Protein AF-A0A839EUK2-F1 (afdb_monomer)

Organism: NCBI:txid28101

Mean predicted aligned error: 18.8 Å

Solvent-accessible surface area (backbone atoms only — not comparable to full-atom values): 7174 Å² total; per-residue (Å²): 134,75,37,23,25,35,36,36,46,43,81,39,80,46,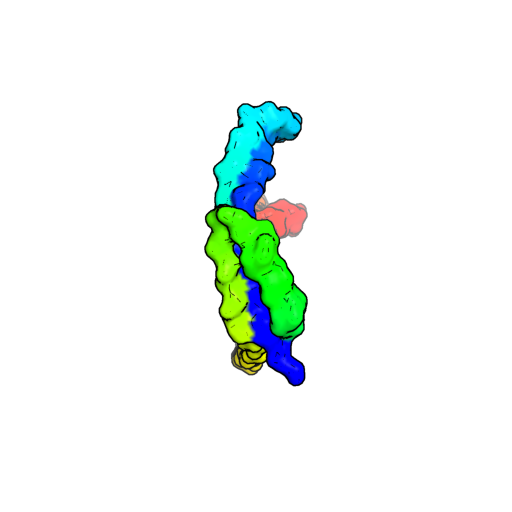72,41,63,45,100,84,72,46,78,76,49,76,44,82,40,80,41,80,46,76,48,70,72,30,49,60,75,65,51,54,55,56,58,77,72,43,94,84,34,73,58,44,80,44,78,46,77,81,81,73,76,76,78,78,76,75,72,71,80,81,80,78,76,83,74,83,76,78,87,84,86,88,82,88,73,83,73,62,59,45,61,57,22,61,77,69,70,40,62,74,67,48,70,74,113

pLDDT: mean 72.75, std 17.02, range [33.88, 93.5]

Sequence (109 aa):
MELYTVIIQEARIVSSFDARGKKVGEETKMVEVTINALPYSTAQMYKSTDPHGTCKIIPYVRETSRSSRDKAPLKLTFGTSKTKGFGSTSKSKVVTAAERGDLAAAISS

Foldseek 3Di:
DWFKKKKKWDFDWDFDADPVRHTPDIDTDTDIDIDTGHDPVVLVVVVVVDPPIDIDIGTHDPPPPPPPPPVPPPPPDPDPDDDDDDDDDPPPQLVVCVVVVVVVSNVPD

Nearest PDB structures (foldseek):
  7odt-assembly1_a  TM=2.046E-01  e=5.618E+00  Homo sapiens
  8i0z-assembly1_B  TM=2.223E-01  e=6.328E+00  Bos taurus

Radius of gyration: 28.79 Å; Cα contacts (8 Å, |Δi|>4): 118; chains: 1; bounding box: 36×78×44 Å

Secondary structure (DSSP, 8-state):
--EEEEEEEEEEEEEEE-TTS-EEEEEEEEEEEEEEEEEHHHHHHTTSS-SSS--EEEE------------------------------TTHHHHHHHHTT-HHHHH--

Structure (mmCIF, N/CA/C/O backbone):
data_AF-A0A839EUK2-F1
#
_entry.id   AF-A0A839EUK2-F1
#
loop_
_atom_site.group_PDB
_atom_site.id
_atom_site.type_symbol
_atom_site.label_atom_id
_atom_site.label_alt_id
_atom_site.label_comp_id
_atom_site.label_asym_id
_atom_site.label_entity_id
_atom_site.label_seq_id
_atom_site.pdbx_PDB_ins_code
_atom_site.Cartn_x
_atom_site.Cartn_y
_atom_site.Cartn_z
_atom_site.occupancy
_atom_site.B_iso_or_equiv
_atom_site.auth_seq_id
_atom_site.auth_comp_id
_atom_site.auth_asym_id
_atom_site.auth_atom_id
_atom_site.pdbx_PDB_model_num
ATOM 1 N N . MET A 1 1 ? -11.158 -2.684 20.675 1.00 72.88 1 MET A N 1
ATOM 2 C CA . MET A 1 1 ? -10.585 -1.590 19.864 1.00 72.88 1 MET A CA 1
ATOM 3 C C . MET A 1 1 ? -10.920 -1.872 18.416 1.00 72.88 1 MET A C 1
ATOM 5 O O . MET A 1 1 ? -10.642 -2.978 17.964 1.00 72.88 1 MET A O 1
ATOM 9 N N . GLU A 1 2 ? -11.561 -0.926 17.736 1.00 85.62 2 GLU A N 1
ATOM 10 C CA . GLU A 1 2 ? -11.824 -1.026 16.299 1.00 85.62 2 GLU A CA 1
ATOM 11 C C . GLU A 1 2 ? -10.556 -0.696 15.516 1.00 85.62 2 GLU A C 1
ATOM 13 O O . GLU A 1 2 ? -9.811 0.220 15.874 1.00 85.62 2 GLU A O 1
ATOM 18 N N . LEU A 1 3 ? -10.310 -1.471 14.466 1.00 93.50 3 LEU A N 1
ATOM 19 C CA . LEU A 1 3 ? -9.174 -1.300 13.575 1.00 93.50 3 LEU A 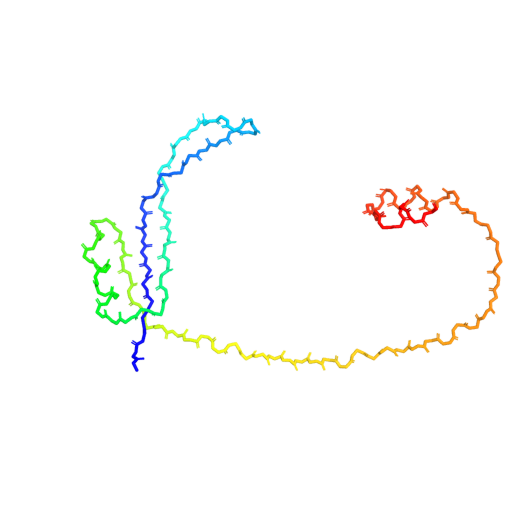CA 1
ATOM 20 C C . LEU A 1 3 ? -9.677 -0.891 12.196 1.00 93.50 3 LEU A C 1
ATOM 22 O O . LEU A 1 3 ? -10.804 -1.201 11.812 1.00 93.50 3 LEU A O 1
ATOM 26 N N . TYR A 1 4 ? -8.814 -0.222 11.450 1.00 92.00 4 TYR A N 1
ATOM 27 C CA . TYR A 1 4 ? -9.119 0.363 10.159 1.00 92.00 4 TYR A CA 1
ATOM 28 C C . TYR A 1 4 ? -8.047 -0.009 9.140 1.00 92.00 4 TYR A C 1
ATOM 30 O O . TYR A 1 4 ? -6.898 -0.304 9.477 1.00 92.00 4 TYR A O 1
ATOM 38 N N . THR A 1 5 ? -8.462 0.002 7.885 1.00 91.31 5 THR A N 1
ATOM 39 C CA . THR A 1 5 ? -7.627 -0.174 6.707 1.00 91.31 5 THR A CA 1
ATOM 40 C C . THR A 1 5 ? -7.607 1.135 5.950 1.00 91.31 5 THR A C 1
ATOM 42 O O . THR A 1 5 ? -8.660 1.737 5.731 1.00 91.31 5 THR A O 1
ATOM 45 N N . VAL A 1 6 ? -6.422 1.571 5.553 1.00 90.75 6 VAL A N 1
ATOM 46 C CA . VAL A 1 6 ? -6.226 2.775 4.754 1.00 90.75 6 VAL A CA 1
ATOM 47 C C . VAL A 1 6 ? -5.728 2.358 3.381 1.00 90.75 6 VAL A C 1
ATOM 49 O O . VAL A 1 6 ? -4.747 1.627 3.281 1.00 90.75 6 VAL A O 1
ATOM 52 N N . ILE A 1 7 ? -6.410 2.820 2.340 1.00 90.19 7 ILE A N 1
ATOM 53 C CA . ILE A 1 7 ? 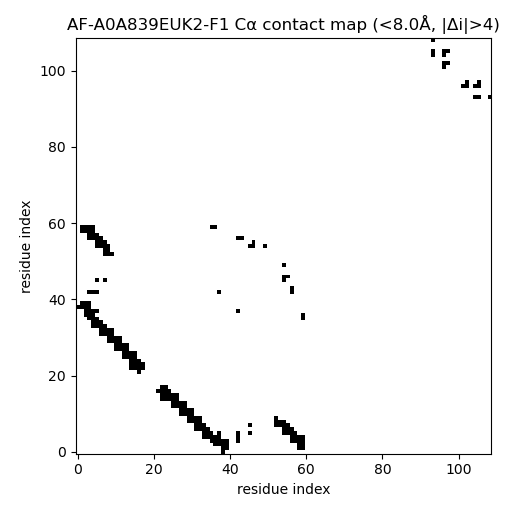-6.029 2.629 0.941 1.00 90.19 7 ILE A CA 1
ATOM 54 C C . ILE A 1 7 ? -5.667 4.003 0.381 1.00 90.19 7 ILE A C 1
ATOM 56 O O . ILE A 1 7 ? -6.493 4.919 0.420 1.00 90.19 7 ILE A O 1
ATOM 60 N N . ILE A 1 8 ? -4.438 4.142 -0.109 1.00 89.56 8 ILE A N 1
ATOM 61 C CA . ILE A 1 8 ? -3.844 5.393 -0.599 1.00 89.56 8 ILE A CA 1
ATOM 62 C C . ILE A 1 8 ? -3.324 5.152 -2.014 1.00 89.56 8 ILE A C 1
ATOM 64 O O . ILE A 1 8 ? -2.831 4.065 -2.311 1.00 89.56 8 ILE A O 1
ATOM 68 N N . GLN A 1 9 ? -3.424 6.149 -2.890 1.00 85.56 9 GLN A N 1
ATOM 69 C CA . GLN A 1 9 ? -2.816 6.098 -4.218 1.00 85.56 9 GLN A CA 1
ATOM 70 C C . GLN A 1 9 ? -1.626 7.048 -4.260 1.00 85.56 9 GLN A C 1
ATOM 72 O O . GLN A 1 9 ? -1.794 8.260 -4.300 1.00 85.56 9 GLN A O 1
ATOM 77 N N . GLU A 1 10 ? -0.422 6.484 -4.264 1.00 84.75 10 GLU A N 1
ATOM 78 C CA . GLU A 1 10 ? 0.819 7.252 -4.282 1.00 84.75 10 GLU A CA 1
ATOM 79 C C . GLU A 1 10 ? 1.410 7.273 -5.693 1.00 84.75 10 GLU A C 1
ATOM 81 O O . GLU A 1 10 ? 1.570 6.232 -6.338 1.00 84.75 10 GLU A O 1
ATOM 86 N N . ALA A 1 11 ? 1.802 8.458 -6.163 1.00 83.12 11 ALA A N 1
ATOM 87 C CA . ALA A 1 11 ? 2.621 8.582 -7.360 1.00 83.12 11 ALA A CA 1
ATOM 88 C C . ALA A 1 11 ? 4.052 8.134 -7.030 1.00 83.12 11 ALA A C 1
ATOM 90 O O . ALA A 1 11 ? 4.785 8.816 -6.313 1.00 83.12 11 ALA A O 1
ATOM 91 N N . ARG A 1 12 ? 4.461 6.980 -7.557 1.00 83.38 12 ARG A N 1
ATOM 92 C CA . ARG A 1 12 ? 5.821 6.460 -7.428 1.00 83.38 12 ARG A CA 1
ATOM 93 C C . ARG A 1 12 ? 6.559 6.529 -8.744 1.00 83.38 12 ARG A C 1
ATOM 95 O O . ARG A 1 12 ? 6.062 6.139 -9.797 1.00 83.38 12 ARG A O 1
ATOM 102 N N . ILE A 1 13 ? 7.800 6.966 -8.643 1.00 88.25 13 ILE A N 1
ATOM 103 C CA . ILE A 1 13 ? 8.755 6.914 -9.733 1.00 88.25 13 ILE A CA 1
ATOM 104 C C . ILE A 1 13 ? 9.290 5.483 -9.819 1.00 88.25 13 ILE A C 1
ATOM 106 O O . ILE A 1 13 ? 9.915 4.983 -8.882 1.00 88.25 13 ILE A O 1
ATOM 110 N N . VAL A 1 14 ? 9.048 4.822 -10.946 1.00 88.56 14 VAL A N 1
ATOM 111 C CA . VAL A 1 14 ? 9.555 3.482 -11.243 1.00 88.56 14 VAL A CA 1
ATOM 112 C C . VAL A 1 14 ? 10.638 3.609 -12.308 1.00 88.56 14 VAL A C 1
ATOM 114 O O . VAL A 1 14 ? 10.405 4.109 -13.406 1.00 88.56 14 VAL A O 1
ATOM 117 N N . SER A 1 15 ? 11.852 3.173 -11.974 1.00 92.69 15 SER A N 1
ATOM 118 C CA . SER A 1 15 ? 12.959 3.105 -12.934 1.00 92.69 15 SER A CA 1
ATOM 119 C C . SER A 1 15 ? 12.950 1.753 -13.642 1.00 92.69 15 SER A C 1
ATOM 121 O O . SER A 1 15 ? 12.881 0.713 -12.986 1.00 92.69 15 SER A O 1
ATOM 123 N N . SER A 1 16 ? 13.048 1.763 -14.969 1.00 90.69 16 SER A N 1
ATOM 124 C CA . SER A 1 16 ? 13.201 0.551 -15.774 1.00 90.69 16 SER A CA 1
ATOM 125 C C . SER A 1 16 ? 14.681 0.273 -16.036 1.00 90.69 16 SER A C 1
ATOM 127 O O . SER A 1 16 ? 15.463 1.181 -16.336 1.00 90.69 16 SER A O 1
ATOM 129 N N . PHE A 1 17 ? 15.076 -0.993 -15.904 1.00 93.25 17 PHE A N 1
ATOM 130 C CA . PHE A 1 17 ? 16.452 -1.450 -16.085 1.00 93.25 17 PHE A CA 1
ATOM 131 C C . PHE A 1 17 ? 16.509 -2.534 -17.159 1.00 93.25 17 PHE A C 1
ATOM 133 O O . PHE A 1 17 ? 15.625 -3.384 -17.238 1.00 93.25 17 PHE A O 1
ATOM 140 N N . ASP A 1 18 ? 17.553 -2.492 -17.982 1.00 91.38 18 ASP A N 1
ATOM 141 C CA . ASP A 1 18 ? 17.825 -3.510 -18.995 1.00 91.38 18 ASP A CA 1
ATOM 142 C C . ASP A 1 18 ? 18.343 -4.805 -18.342 1.00 91.38 18 ASP A C 1
ATOM 144 O O . ASP A 1 18 ? 18.769 -4.798 -17.184 1.00 91.38 18 ASP A O 1
ATOM 148 N N . ALA A 1 19 ? 18.430 -5.902 -19.097 1.00 91.06 19 ALA A N 1
ATOM 149 C CA . ALA A 1 19 ? 18.972 -7.187 -18.637 1.00 91.06 19 ALA A CA 1
ATOM 150 C C . ALA A 1 19 ? 20.423 -7.097 -18.112 1.00 91.06 19 ALA A C 1
ATOM 152 O O . ALA A 1 19 ? 20.890 -7.972 -17.388 1.00 91.06 19 ALA A O 1
ATOM 153 N N . ARG A 1 20 ? 21.140 -6.021 -18.463 1.00 92.62 20 ARG A N 1
ATOM 154 C CA . ARG A 1 20 ? 22.497 -5.700 -17.987 1.00 92.62 20 ARG A CA 1
ATOM 155 C C . ARG A 1 20 ? 22.528 -4.776 -16.760 1.00 92.62 20 ARG A C 1
ATOM 157 O O . ARG A 1 20 ? 23.604 -4.337 -16.368 1.00 92.62 20 ARG A O 1
ATOM 164 N N . GLY A 1 21 ? 21.373 -4.431 -16.187 1.00 86.56 21 GLY A N 1
ATOM 165 C CA . GLY A 1 21 ? 21.256 -3.553 -15.018 1.00 86.56 21 GLY A CA 1
ATOM 166 C C . GLY A 1 21 ? 21.440 -2.059 -15.310 1.00 86.56 21 GLY A C 1
ATOM 167 O O . GLY A 1 21 ? 21.559 -1.261 -14.384 1.00 86.56 21 GLY A O 1
ATOM 168 N N . LYS A 1 22 ? 21.463 -1.644 -16.584 1.00 91.75 22 LYS A N 1
ATOM 169 C CA . LYS A 1 22 ? 21.538 -0.225 -16.963 1.00 91.75 22 LYS A CA 1
ATOM 170 C C . LYS A 1 22 ? 20.143 0.398 -16.920 1.00 91.75 22 LYS A C 1
ATOM 172 O O . LYS A 1 22 ? 19.215 -0.173 -17.483 1.00 91.75 22 LYS A O 1
ATOM 177 N N . LYS A 1 23 ? 19.999 1.572 -16.295 1.00 90.56 23 LYS A N 1
ATOM 178 C CA . LYS A 1 23 ? 18.740 2.335 -16.296 1.00 90.56 23 LYS A CA 1
ATOM 179 C C . LYS A 1 23 ? 18.402 2.775 -17.727 1.00 90.56 23 LYS A C 1
ATOM 181 O O . LYS A 1 23 ? 19.230 3.409 -18.381 1.00 90.56 23 LYS A O 1
ATOM 186 N N . VAL A 1 24 ? 17.214 2.411 -18.202 1.00 91.31 24 VAL A N 1
ATOM 187 C CA . VAL A 1 24 ? 16.735 2.660 -19.578 1.00 91.31 24 VAL A CA 1
ATOM 188 C C . VAL A 1 24 ? 15.660 3.737 -19.600 1.00 91.31 24 VAL A C 1
ATOM 190 O O . VAL A 1 24 ? 15.515 4.447 -20.589 1.00 91.31 24 VAL A O 1
ATOM 193 N N . GLY A 1 25 ? 14.936 3.900 -18.496 1.00 90.31 25 GLY A N 1
ATOM 194 C CA . GLY A 1 25 ? 13.886 4.893 -18.393 1.00 90.31 25 GLY A CA 1
ATOM 195 C C . GLY A 1 25 ? 13.416 5.107 -16.966 1.00 90.31 25 GLY A C 1
ATOM 196 O O . GLY A 1 25 ? 13.827 4.428 -16.020 1.00 90.31 25 GLY A O 1
ATOM 197 N N . GLU A 1 26 ? 12.554 6.100 -16.836 1.00 91.25 26 GLU A N 1
ATOM 198 C CA . GLU A 1 26 ? 11.917 6.495 -15.595 1.00 91.25 26 GLU A CA 1
ATOM 199 C C . GLU A 1 26 ? 10.485 6.892 -15.929 1.00 91.25 26 GLU A C 1
ATOM 201 O O . GLU A 1 26 ? 10.250 7.701 -16.826 1.00 91.25 26 GLU A O 1
ATOM 206 N N . GLU A 1 27 ? 9.534 6.264 -15.254 1.00 90.19 27 GLU A N 1
ATOM 207 C CA . GLU A 1 27 ? 8.112 6.510 -15.446 1.00 90.19 27 GLU A CA 1
ATOM 208 C C . GLU A 1 27 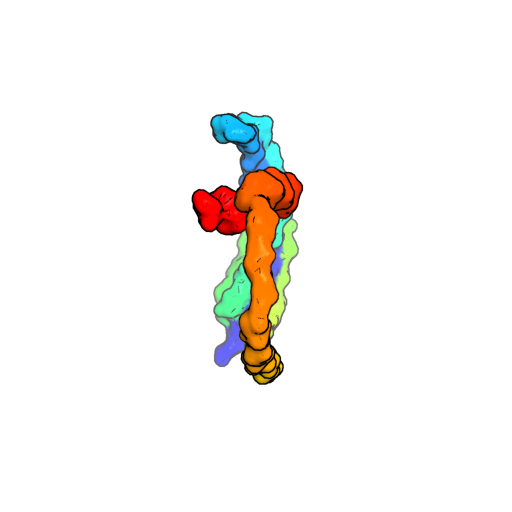? 7.448 6.752 -14.093 1.00 90.19 27 GLU A C 1
ATOM 210 O O . GLU A 1 27 ? 7.750 6.088 -13.099 1.00 90.19 27 GLU A O 1
ATOM 215 N N . THR A 1 28 ? 6.525 7.706 -14.051 1.00 87.31 28 THR A N 1
ATOM 216 C CA . THR A 1 28 ? 5.699 7.944 -12.868 1.00 87.31 28 THR A CA 1
ATOM 217 C C . THR A 1 28 ? 4.463 7.061 -12.958 1.00 87.31 28 THR A C 1
ATOM 219 O O . THR A 1 28 ? 3.658 7.205 -13.878 1.00 87.31 28 THR A O 1
ATOM 222 N N . LYS A 1 29 ? 4.297 6.147 -12.001 1.00 86.06 29 LYS A N 1
ATOM 223 C CA . LYS A 1 29 ? 3.131 5.267 -11.882 1.00 86.06 29 LYS A CA 1
ATOM 224 C C . LYS A 1 29 ? 2.353 5.581 -10.617 1.00 86.06 29 LYS A C 1
ATOM 226 O O . LYS A 1 29 ? 2.938 5.772 -9.556 1.00 86.06 29 LYS A O 1
ATOM 231 N N . MET A 1 30 ? 1.030 5.569 -10.722 1.00 83.94 30 MET A N 1
ATOM 232 C CA . MET A 1 30 ? 0.163 5.541 -9.548 1.00 83.94 30 MET A CA 1
ATOM 233 C C . MET A 1 30 ? 0.149 4.120 -8.989 1.00 83.94 30 MET A C 1
ATOM 235 O O . MET A 1 30 ? -0.184 3.175 -9.705 1.00 83.94 30 MET A O 1
ATOM 239 N N . VAL A 1 31 ? 0.535 3.967 -7.727 1.00 85.12 31 VAL A N 1
ATOM 240 C CA . VAL A 1 31 ? 0.560 2.684 -7.024 1.00 85.12 31 VAL A CA 1
ATOM 241 C C . VAL A 1 31 ? -0.392 2.758 -5.842 1.00 85.12 31 VAL A C 1
ATOM 243 O O . VAL A 1 31 ? -0.345 3.696 -5.050 1.00 85.12 31 VAL A O 1
ATOM 246 N N . GLU A 1 32 ? -1.249 1.750 -5.719 1.00 87.19 32 GLU A N 1
ATOM 247 C CA . GLU A 1 32 ? -2.133 1.613 -4.569 1.00 87.19 32 GLU A CA 1
ATOM 248 C C . GLU A 1 32 ? -1.374 0.990 -3.392 1.00 87.19 32 GLU A C 1
ATOM 250 O O . GLU A 1 32 ? -0.785 -0.088 -3.503 1.00 87.19 32 GLU A O 1
ATOM 255 N N . VAL A 1 33 ? -1.386 1.680 -2.255 1.00 87.25 33 VAL A N 1
ATOM 256 C CA . VAL A 1 33 ? -0.780 1.252 -0.997 1.00 87.25 33 VAL A CA 1
ATOM 257 C C . VAL A 1 33 ? -1.899 1.001 0.002 1.00 87.25 33 VAL A C 1
ATOM 259 O O . VAL A 1 33 ? -2.677 1.898 0.322 1.00 87.25 33 VAL A O 1
ATOM 262 N N . THR A 1 34 ? -1.978 -0.231 0.502 1.00 90.44 34 THR A N 1
ATOM 263 C CA . THR A 1 34 ? -2.957 -0.629 1.520 1.00 90.44 34 THR A CA 1
ATOM 264 C C . THR A 1 34 ? -2.255 -0.881 2.847 1.00 90.44 34 THR A C 1
ATOM 266 O O . THR A 1 34 ? -1.339 -1.700 2.927 1.00 90.44 34 THR A O 1
ATOM 269 N N . ILE A 1 35 ? -2.703 -0.199 3.899 1.00 90.19 35 ILE A N 1
ATOM 270 C CA . ILE A 1 35 ? -2.191 -0.340 5.261 1.00 90.19 35 ILE A CA 1
ATOM 271 C C . ILE A 1 35 ? -3.320 -0.861 6.146 1.00 90.19 35 ILE A C 1
ATOM 273 O O . ILE A 1 35 ? -4.343 -0.203 6.323 1.00 90.19 35 ILE A O 1
ATOM 277 N N . ASN A 1 36 ? -3.128 -2.052 6.701 1.00 92.69 36 ASN A N 1
ATOM 278 C CA . ASN A 1 36 ? -4.141 -2.764 7.473 1.00 92.69 36 ASN A CA 1
ATOM 279 C C . ASN A 1 36 ? -3.958 -2.576 8.981 1.00 92.69 36 ASN A C 1
ATOM 281 O O . ASN A 1 36 ? -2.861 -2.290 9.459 1.00 92.69 36 ASN A O 1
ATOM 285 N N . ALA A 1 37 ? -5.025 -2.863 9.731 1.00 90.62 37 ALA A N 1
ATOM 286 C CA . ALA A 1 37 ? -5.000 -3.006 11.186 1.00 90.62 37 ALA A CA 1
ATOM 287 C C . ALA A 1 37 ? -4.490 -1.766 11.952 1.00 90.62 37 ALA A C 1
ATOM 289 O O . ALA A 1 37 ? -3.807 -1.892 12.969 1.00 90.62 37 ALA A O 1
ATOM 290 N N . LEU A 1 38 ? -4.852 -0.567 11.491 1.00 91.19 38 LEU A N 1
ATOM 291 C CA . LEU A 1 38 ? -4.495 0.691 12.144 1.00 91.19 38 LEU A CA 1
ATOM 292 C C . LEU A 1 38 ? -5.571 1.149 13.143 1.00 91.19 38 LEU A C 1
ATOM 294 O O . LEU A 1 38 ? -6.764 1.019 12.862 1.00 91.19 38 LEU A O 1
ATOM 298 N N . PRO A 1 39 ? -5.195 1.751 14.285 1.00 92.75 39 PRO A N 1
ATOM 299 C CA . PRO A 1 39 ? -6.123 2.528 15.101 1.00 92.75 39 PRO A CA 1
ATOM 300 C C . PRO A 1 39 ? -6.687 3.723 14.322 1.00 92.75 39 PRO A C 1
ATOM 302 O O . PRO A 1 39 ? -6.018 4.278 13.448 1.00 92.75 39 PRO A O 1
ATOM 305 N N . TYR A 1 40 ? -7.895 4.167 14.677 1.00 89.44 40 TYR A N 1
ATOM 306 C CA . TYR A 1 40 ? -8.574 5.263 13.976 1.00 89.44 40 TYR A CA 1
ATOM 307 C C . TYR A 1 40 ? -7.758 6.563 13.927 1.00 89.44 40 TYR A C 1
ATOM 309 O O . TYR A 1 40 ? -7.668 7.189 12.875 1.00 89.44 40 TYR A O 1
ATOM 317 N N . SER A 1 41 ? -7.121 6.945 15.039 1.00 91.00 41 SER A N 1
ATOM 318 C CA . SER A 1 41 ? -6.293 8.157 15.115 1.00 91.00 41 SER A CA 1
ATOM 319 C C . SER A 1 41 ? -5.145 8.129 14.105 1.00 91.00 41 SER A C 1
ATOM 321 O O . SER A 1 41 ? -4.930 9.101 13.388 1.00 91.00 41 SER A O 1
ATOM 323 N N . THR A 1 42 ? -4.454 6.994 13.992 1.00 90.00 42 THR A N 1
ATOM 324 C CA . THR A 1 42 ? -3.380 6.788 13.015 1.00 90.00 42 THR A CA 1
ATOM 325 C C . THR A 1 42 ? -3.924 6.761 11.589 1.00 90.00 42 THR A C 1
ATOM 327 O O . THR A 1 42 ? -3.352 7.392 10.708 1.00 90.00 42 THR A O 1
ATOM 330 N N . ALA A 1 43 ? -5.056 6.090 11.356 1.00 88.06 43 ALA A N 1
ATOM 331 C CA . ALA A 1 43 ? -5.687 6.030 10.039 1.00 88.06 43 ALA A CA 1
ATOM 332 C C . ALA A 1 43 ? -6.106 7.420 9.523 1.00 88.06 43 ALA A C 1
ATOM 334 O O . ALA A 1 43 ? -5.938 7.718 8.343 1.00 88.06 43 ALA A O 1
ATOM 335 N N . GLN A 1 44 ? -6.605 8.294 10.404 1.00 88.19 44 GLN A N 1
ATOM 336 C CA . GLN A 1 44 ? -6.980 9.665 10.051 1.00 88.19 44 GLN A CA 1
ATOM 337 C C . GLN A 1 44 ? -5.797 10.523 9.596 1.00 88.19 44 GLN A C 1
ATOM 339 O O . GLN A 1 44 ? -5.993 11.388 8.744 1.00 88.19 44 GLN A O 1
ATOM 344 N N . MET A 1 45 ? -4.585 10.288 10.111 1.00 88.31 45 MET A N 1
ATOM 345 C CA . MET A 1 45 ? -3.407 11.076 9.721 1.00 88.31 45 MET A CA 1
ATOM 346 C C . MET A 1 45 ? -3.126 10.983 8.217 1.00 88.31 45 MET A C 1
ATOM 348 O O . MET A 1 45 ? -2.758 11.982 7.605 1.00 88.31 45 MET A O 1
ATOM 352 N N . TYR A 1 46 ? -3.393 9.823 7.613 1.00 84.00 46 TYR A N 1
ATOM 353 C CA . TYR A 1 46 ? -3.185 9.573 6.186 1.00 84.00 46 TYR A CA 1
ATOM 354 C C . TYR A 1 46 ? -4.176 10.293 5.264 1.00 84.00 46 TYR A C 1
ATOM 356 O O . TYR A 1 46 ? -3.937 10.366 4.063 1.00 84.00 46 TYR A O 1
ATOM 364 N N . LYS A 1 47 ? -5.286 10.841 5.780 1.00 77.69 47 LYS A N 1
ATOM 365 C CA . LYS A 1 47 ? -6.191 11.679 4.968 1.00 77.69 47 LYS A CA 1
ATOM 366 C C . LYS A 1 47 ? -5.584 13.037 4.638 1.00 77.69 47 LYS A C 1
ATOM 368 O O . LYS A 1 47 ? -5.905 13.604 3.603 1.00 77.69 47 LYS A O 1
ATOM 373 N N . SER A 1 48 ? -4.740 13.560 5.522 1.00 67.06 48 SER A N 1
ATOM 374 C CA . SER A 1 48 ? -4.162 14.900 5.391 1.00 67.06 48 SER A CA 1
ATOM 375 C C . SER A 1 48 ? -2.863 14.913 4.588 1.00 67.06 48 SER A C 1
ATOM 377 O O . SER A 1 48 ? -2.377 15.981 4.231 1.00 67.06 48 SER A O 1
ATOM 379 N N . THR A 1 49 ? -2.266 13.743 4.352 1.00 65.50 49 THR A N 1
ATOM 380 C CA . THR A 1 49 ? -0.944 13.607 3.722 1.00 65.50 49 THR A CA 1
ATOM 381 C C . THR A 1 49 ? -1.009 13.604 2.197 1.00 65.50 49 THR A C 1
ATOM 383 O O . THR A 1 49 ? 0.029 13.729 1.556 1.00 65.50 49 THR A O 1
ATOM 386 N N . ASP A 1 50 ? -2.202 13.484 1.612 1.00 58.44 50 ASP A N 1
ATOM 387 C CA . ASP A 1 50 ? -2.352 13.244 0.182 1.00 58.44 50 ASP A CA 1
ATOM 388 C C . ASP A 1 50 ? -3.001 14.449 -0.532 1.00 58.44 50 ASP A C 1
ATOM 390 O O . ASP A 1 50 ? -4.222 14.611 -0.497 1.00 58.44 50 ASP A O 1
ATOM 394 N N . PRO A 1 51 ? -2.211 15.349 -1.152 1.00 58.16 51 PRO A N 1
ATOM 395 C CA . PRO A 1 51 ? -2.743 16.496 -1.891 1.00 58.16 51 PRO A CA 1
ATOM 396 C C . PRO A 1 51 ? -3.356 16.114 -3.251 1.00 58.16 51 PRO A C 1
ATOM 398 O O . PRO A 1 51 ? -4.049 16.936 -3.850 1.00 58.16 51 PRO A O 1
ATOM 401 N N . HIS A 1 52 ? -3.120 14.889 -3.745 1.00 57.28 52 HIS A N 1
ATOM 402 C CA . HIS A 1 52 ? -3.572 14.437 -5.068 1.00 57.28 52 HIS A CA 1
ATOM 403 C C . HIS A 1 52 ? -4.207 13.034 -5.095 1.00 57.28 52 HIS A C 1
ATOM 405 O O . HIS A 1 52 ? -4.912 12.726 -6.057 1.00 57.28 52 HIS A O 1
ATOM 411 N N . GLY A 1 53 ? -3.987 12.187 -4.087 1.00 60.00 53 GLY A N 1
ATOM 412 C CA . GLY A 1 53 ? -4.498 10.819 -4.045 1.00 60.00 53 GLY A CA 1
ATOM 413 C C . GLY A 1 53 ? -5.769 10.660 -3.211 1.00 60.00 53 GLY A C 1
ATOM 414 O O . GLY A 1 53 ? -5.976 11.258 -2.153 1.00 60.00 53 GLY A O 1
ATOM 415 N N . THR A 1 54 ? -6.682 9.830 -3.710 1.00 70.50 54 THR A N 1
ATOM 416 C CA . THR A 1 54 ? -7.905 9.467 -2.994 1.00 70.50 54 THR A CA 1
ATOM 417 C C . THR A 1 54 ? -7.580 8.518 -1.841 1.00 70.50 54 THR A C 1
ATOM 419 O O . THR A 1 54 ? -7.441 7.315 -2.055 1.00 70.50 54 THR A O 1
ATOM 422 N N . CYS A 1 55 ? -7.502 9.040 -0.616 1.00 79.88 55 CYS A N 1
ATOM 423 C CA . CYS A 1 55 ? -7.362 8.237 0.600 1.00 79.88 55 CYS A CA 1
ATOM 424 C C . CYS A 1 55 ? -8.728 7.698 1.069 1.00 79.88 55 CYS A C 1
ATOM 426 O O . CYS A 1 55 ? -9.659 8.464 1.347 1.00 79.88 55 CYS A O 1
ATOM 428 N N . LYS A 1 56 ? -8.863 6.370 1.179 1.00 87.38 56 LYS A N 1
ATOM 429 C CA . LYS A 1 56 ? -10.071 5.689 1.677 1.00 87.38 56 LYS A CA 1
ATOM 430 C C . LYS A 1 56 ? -9.763 4.968 2.984 1.00 87.38 56 LYS A C 1
ATOM 432 O O . LYS A 1 56 ? -8.848 4.156 3.044 1.00 87.38 56 LYS A O 1
ATOM 437 N N . ILE A 1 57 ? -10.563 5.238 4.015 1.00 88.56 57 ILE A N 1
ATOM 438 C CA . ILE A 1 57 ? -10.497 4.533 5.302 1.00 88.56 57 ILE A CA 1
ATOM 439 C C . ILE A 1 57 ? -11.707 3.607 5.397 1.00 88.56 57 ILE A C 1
ATOM 441 O O . ILE A 1 57 ? -12.843 4.071 5.312 1.00 88.56 57 ILE A O 1
ATOM 445 N N . ILE A 1 58 ? -11.462 2.314 5.581 1.00 91.00 58 ILE A N 1
ATOM 446 C CA . ILE A 1 58 ? -12.483 1.262 5.642 1.00 91.00 58 ILE A CA 1
ATOM 447 C C . ILE A 1 58 ? -12.298 0.494 6.960 1.00 91.00 58 ILE A C 1
ATOM 449 O O . ILE A 1 58 ? -11.156 0.300 7.380 1.00 91.00 58 ILE A O 1
ATOM 453 N N . PRO A 1 59 ? -13.365 0.049 7.645 1.00 90.62 59 PRO A N 1
ATOM 454 C CA . PRO A 1 59 ? -13.227 -0.825 8.809 1.00 90.62 59 PRO A CA 1
ATOM 455 C C . PRO A 1 59 ? -12.395 -2.074 8.481 1.00 90.62 59 PRO A C 1
ATOM 457 O O . PRO A 1 59 ? -12.594 -2.711 7.447 1.00 90.62 59 PRO A O 1
ATOM 460 N N . TYR A 1 60 ? -11.446 -2.429 9.349 1.00 89.75 60 TYR A N 1
ATOM 461 C CA . TYR A 1 60 ? -10.619 -3.620 9.165 1.00 89.75 60 TYR A CA 1
ATOM 462 C C . TYR A 1 60 ? -11.429 -4.872 9.494 1.00 89.75 60 TYR A C 1
ATOM 464 O O . TYR A 1 60 ? -11.770 -5.131 10.651 1.00 89.75 60 TYR A O 1
ATOM 472 N N . VAL A 1 61 ? -11.700 -5.679 8.472 1.00 86.06 61 VAL A N 1
ATOM 473 C CA . VAL A 1 61 ? -12.281 -7.007 8.644 1.00 86.06 61 VAL A CA 1
ATOM 474 C C . VAL A 1 61 ? -11.131 -7.993 8.795 1.00 86.06 61 VAL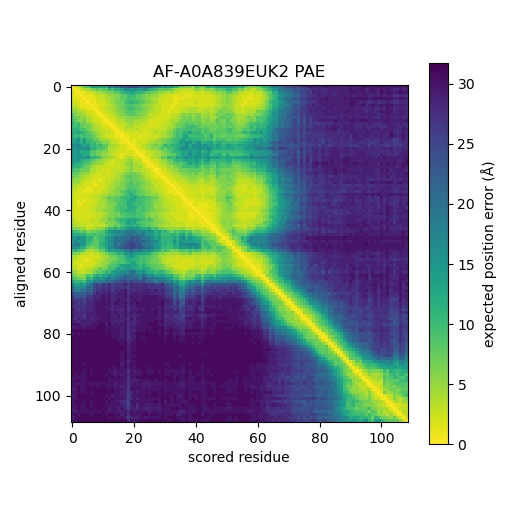 A C 1
ATOM 476 O O . VAL A 1 61 ? -10.393 -8.256 7.850 1.00 86.06 61 VAL A O 1
ATOM 479 N N . ARG A 1 62 ? -10.959 -8.546 10.000 1.00 80.12 62 ARG A N 1
ATOM 480 C CA . ARG A 1 62 ? -10.038 -9.668 10.195 1.00 80.12 62 ARG A CA 1
ATOM 481 C C . ARG A 1 62 ? -10.651 -10.875 9.494 1.00 80.12 62 ARG A C 1
ATOM 483 O O . ARG A 1 62 ? -11.586 -11.472 10.023 1.00 80.12 62 ARG A O 1
ATOM 490 N N . GLU A 1 63 ? -10.116 -11.239 8.335 1.00 73.38 63 GLU A N 1
ATOM 491 C CA . GLU A 1 63 ? -10.402 -12.534 7.727 1.00 73.38 63 GLU A CA 1
ATOM 492 C C . GLU A 1 63 ? -9.892 -13.622 8.676 1.00 73.38 63 GLU A C 1
ATOM 494 O O . GLU A 1 63 ? -8.712 -13.968 8.720 1.00 73.38 63 GLU A O 1
ATOM 499 N N . THR A 1 64 ? -10.787 -14.144 9.510 1.00 66.81 64 THR A N 1
ATOM 500 C CA . THR A 1 64 ? -10.579 -15.436 10.141 1.00 66.81 64 THR A CA 1
ATOM 501 C C . THR A 1 64 ? -10.700 -16.447 9.019 1.00 66.81 64 THR A C 1
ATOM 503 O O . THR A 1 64 ? -11.801 -16.854 8.649 1.00 66.81 64 THR A O 1
ATOM 506 N N . SER A 1 65 ? -9.566 -16.806 8.414 1.00 59.47 65 SER A N 1
ATOM 507 C CA . SER A 1 65 ? -9.524 -17.917 7.478 1.00 59.47 65 SER A CA 1
ATOM 508 C C . SER A 1 65 ? -10.155 -19.114 8.184 1.00 59.47 65 SER A C 1
ATOM 510 O O . SER A 1 65 ? -9.624 -19.678 9.144 1.00 59.47 65 SER A O 1
ATOM 512 N N . ARG A 1 66 ? -11.368 -19.472 7.760 1.00 56.47 66 ARG A N 1
ATOM 513 C CA . ARG A 1 66 ? -11.932 -20.769 8.089 1.00 56.47 66 ARG A CA 1
ATOM 514 C C . ARG A 1 66 ? -10.986 -21.740 7.417 1.00 56.47 66 ARG A C 1
ATOM 516 O O . ARG A 1 66 ? -11.037 -21.904 6.203 1.00 56.47 66 ARG A O 1
ATOM 523 N N . SER A 1 67 ? -10.071 -22.327 8.182 1.00 56.03 67 SER A N 1
ATOM 524 C CA . SER A 1 67 ? -9.317 -23.462 7.685 1.00 56.03 67 SER A CA 1
ATOM 525 C C . SER A 1 67 ? -10.346 -24.567 7.449 1.00 56.03 67 SER A C 1
ATOM 527 O O . SER A 1 67 ? -10.672 -25.314 8.374 1.00 56.03 67 SER A O 1
ATOM 529 N N . SER A 1 68 ? -10.904 -24.671 6.241 1.00 58.66 68 SER A N 1
ATOM 530 C CA . SER A 1 68 ? -11.562 -25.901 5.824 1.00 58.66 68 SER A CA 1
ATOM 531 C C . SER A 1 68 ? -10.439 -26.902 5.589 1.00 58.66 68 SER A C 1
ATOM 533 O O . SER A 1 68 ? -9.953 -27.139 4.486 1.00 58.66 68 SER A O 1
ATOM 535 N N . ARG A 1 69 ? -9.957 -27.461 6.700 1.00 58.56 69 ARG A N 1
ATOM 536 C CA . ARG A 1 69 ? -9.261 -28.738 6.716 1.00 58.56 69 ARG A CA 1
ATOM 537 C C . ARG A 1 69 ? -10.294 -29.799 6.342 1.00 58.56 69 ARG A C 1
ATOM 539 O O . ARG A 1 69 ? -10.648 -30.640 7.158 1.00 58.56 69 ARG A O 1
ATOM 546 N N . ASP A 1 70 ? -10.718 -29.796 5.087 1.00 55.53 70 ASP A N 1
ATOM 547 C CA . ASP A 1 70 ? -11.166 -31.020 4.447 1.00 55.53 70 ASP A CA 1
ATOM 548 C C . ASP A 1 70 ? -9.901 -31.830 4.181 1.00 55.53 70 ASP A C 1
ATOM 550 O O . ASP 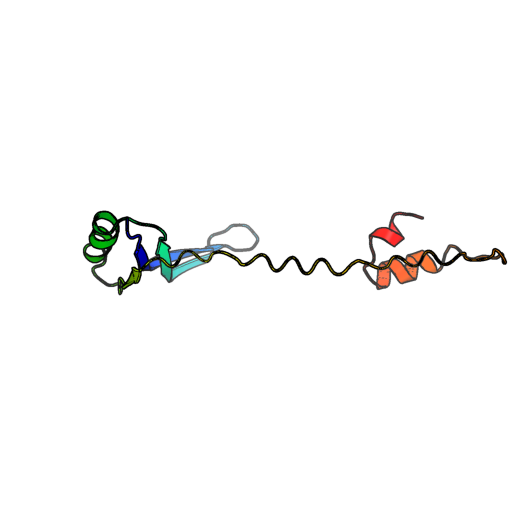A 1 70 ? -9.343 -31.879 3.086 1.00 55.53 70 ASP A O 1
ATOM 554 N N . LYS A 1 71 ? -9.382 -32.430 5.260 1.00 61.69 71 LYS A N 1
ATOM 555 C CA . LYS A 1 71 ? -8.472 -33.560 5.154 1.00 61.69 71 LYS A CA 1
ATOM 556 C C . LYS A 1 71 ? -9.298 -34.702 4.580 1.00 61.69 71 LYS A C 1
ATOM 558 O O . LYS A 1 71 ? -9.805 -35.535 5.326 1.00 61.69 71 LYS A O 1
ATOM 563 N N . ALA A 1 72 ? -9.441 -34.733 3.259 1.00 64.19 72 ALA A N 1
ATOM 564 C CA . ALA A 1 72 ? -9.824 -35.956 2.583 1.00 64.19 72 ALA A CA 1
ATOM 565 C C . ALA A 1 72 ? -8.829 -37.040 3.039 1.00 64.19 72 ALA A C 1
ATOM 567 O O . ALA A 1 72 ? -7.615 -36.830 2.914 1.00 64.19 72 ALA A O 1
ATOM 568 N N . PRO A 1 73 ? -9.278 -38.161 3.629 1.00 60.38 73 PRO A N 1
ATOM 569 C CA . PRO A 1 73 ? -8.371 -39.252 3.925 1.00 60.38 73 PRO A CA 1
ATOM 570 C C . PRO A 1 73 ? -7.851 -39.772 2.588 1.00 60.38 73 PRO A C 1
ATOM 572 O O . PRO A 1 73 ? -8.595 -40.334 1.784 1.00 60.38 73 PRO A O 1
ATOM 575 N N . LEU A 1 74 ? -6.566 -39.536 2.334 1.00 62.62 74 LEU A N 1
ATOM 576 C CA . LEU A 1 74 ? -5.861 -40.049 1.172 1.00 62.62 74 LEU A CA 1
ATOM 577 C C . LEU A 1 74 ? -5.817 -41.572 1.331 1.00 62.62 74 LEU A C 1
ATOM 579 O O . LEU A 1 74 ? -5.010 -42.119 2.082 1.00 62.62 74 LEU A O 1
ATOM 583 N N . LYS A 1 75 ? -6.780 -42.252 0.705 1.00 57.16 75 LYS A N 1
ATOM 584 C CA . LYS A 1 75 ? -6.916 -43.706 0.733 1.00 57.16 75 LYS A CA 1
ATOM 585 C C . LYS A 1 75 ? -5.786 -44.294 -0.117 1.00 57.16 75 LYS A C 1
ATOM 587 O O . LYS A 1 75 ? -5.945 -44.538 -1.307 1.00 57.16 75 LYS A O 1
ATOM 592 N N . LEU A 1 76 ? -4.615 -44.457 0.495 1.00 62.69 76 LEU A N 1
ATOM 593 C CA . LEU A 1 76 ? -3.475 -45.171 -0.073 1.00 62.69 76 LEU A CA 1
ATOM 594 C C . LEU A 1 76 ? -3.812 -46.664 -0.131 1.00 62.69 76 LEU A C 1
ATOM 596 O O . LEU A 1 76 ? -3.608 -47.414 0.821 1.00 62.69 76 LEU A O 1
ATOM 600 N N . THR A 1 77 ? -4.368 -47.093 -1.259 1.00 62.22 77 THR A N 1
ATOM 601 C CA . THR A 1 77 ? -4.484 -48.511 -1.601 1.00 62.22 77 THR A CA 1
ATOM 602 C C . THR A 1 77 ? -3.097 -49.023 -1.983 1.00 62.22 77 THR A C 1
ATOM 604 O O . THR A 1 77 ? -2.634 -48.811 -3.102 1.00 62.22 77 THR A O 1
ATOM 607 N N . PHE A 1 78 ? -2.418 -49.691 -1.050 1.00 50.69 78 PHE A N 1
ATOM 608 C CA . PHE A 1 78 ? -1.215 -50.463 -1.352 1.00 50.69 78 PHE A CA 1
ATOM 609 C C . PHE A 1 78 ? -1.623 -51.717 -2.128 1.00 50.69 78 PHE A C 1
ATOM 611 O O . PHE A 1 78 ? -1.998 -52.738 -1.553 1.00 50.69 78 PHE A O 1
ATOM 618 N N . GLY A 1 79 ? -1.602 -51.615 -3.456 1.00 47.69 79 GLY A N 1
ATOM 619 C CA . GLY A 1 79 ? -1.718 -52.767 -4.337 1.00 47.69 79 GLY A CA 1
ATOM 620 C C . GLY A 1 79 ? -0.500 -53.668 -4.158 1.00 47.69 79 GLY A C 1
ATOM 621 O O . GLY A 1 79 ? 0.629 -53.264 -4.422 1.00 47.69 79 GLY A O 1
ATOM 622 N N . THR A 1 80 ? -0.728 -54.899 -3.714 1.00 55.00 80 THR A N 1
ATOM 623 C CA . THR A 1 80 ? 0.253 -55.980 -3.749 1.00 55.00 80 THR A CA 1
ATOM 624 C C . THR A 1 80 ? 0.528 -56.352 -5.207 1.00 55.00 80 THR A C 1
ATOM 626 O O . THR A 1 80 ? -0.147 -57.192 -5.801 1.00 55.00 80 THR A O 1
ATOM 629 N N . SER A 1 81 ? 1.524 -55.717 -5.825 1.00 52.94 81 SER A N 1
ATOM 630 C CA . SER A 1 81 ? 1.995 -56.136 -7.143 1.00 52.94 81 SER A CA 1
ATOM 631 C C . SER A 1 81 ? 2.768 -57.448 -7.007 1.00 52.94 81 SER A C 1
ATOM 633 O O . SER A 1 81 ? 3.925 -57.471 -6.582 1.00 52.94 81 SER A O 1
ATOM 635 N N . LYS A 1 82 ? 2.101 -58.547 -7.377 1.00 44.09 82 LYS A N 1
ATOM 636 C CA . LYS A 1 82 ? 2.740 -59.811 -7.751 1.00 44.09 82 LYS A CA 1
ATOM 637 C C . LYS 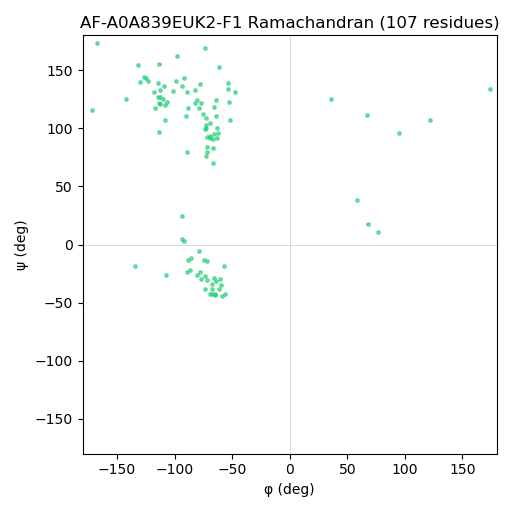A 1 82 ? 3.871 -59.537 -8.745 1.00 44.09 82 LYS A C 1
ATOM 639 O O . LYS A 1 82 ? 3.693 -58.857 -9.751 1.00 44.09 82 LYS A O 1
ATOM 644 N N . THR A 1 83 ? 5.017 -60.123 -8.446 1.00 49.09 83 THR A N 1
ATOM 645 C CA . THR A 1 83 ? 6.178 -60.279 -9.317 1.00 49.09 83 THR A CA 1
ATOM 646 C C . THR A 1 83 ? 5.812 -60.945 -10.651 1.00 49.09 83 THR A C 1
ATOM 648 O O . THR A 1 83 ? 5.061 -61.922 -10.647 1.00 49.09 83 THR A O 1
ATOM 651 N N . LYS A 1 84 ? 6.383 -60.455 -11.772 1.00 41.69 84 LYS A N 1
ATOM 652 C CA . LYS A 1 84 ? 6.982 -61.251 -12.878 1.00 41.69 84 LYS A CA 1
ATOM 653 C C . LYS A 1 84 ? 7.431 -60.394 -14.087 1.00 41.69 84 LYS A C 1
ATOM 655 O O . LYS A 1 84 ? 6.645 -59.607 -14.594 1.00 41.69 84 LYS A O 1
ATOM 660 N N . GLY A 1 85 ? 8.650 -60.671 -14.584 1.00 33.88 85 GLY A N 1
ATOM 661 C CA . GLY A 1 85 ? 9.167 -60.366 -15.943 1.00 33.88 85 GLY A CA 1
ATOM 662 C C . GLY A 1 85 ? 9.952 -59.049 -16.060 1.00 33.88 85 GLY A C 1
ATOM 663 O O . GLY A 1 85 ? 9.342 -57.994 -16.036 1.00 33.88 85 GLY A O 1
ATOM 664 N N . PHE A 1 86 ? 11.289 -58.985 -15.996 1.00 34.16 86 PHE A N 1
ATOM 665 C CA . PHE A 1 86 ? 12.343 -59.461 -16.920 1.00 34.16 86 PHE A CA 1
ATOM 666 C C . PHE A 1 86 ? 12.396 -58.719 -18.276 1.00 34.16 86 PHE A C 1
ATOM 668 O O . PHE A 1 86 ? 11.526 -58.917 -19.115 1.00 34.16 86 PHE A O 1
ATOM 675 N N . GLY A 1 87 ? 13.475 -57.946 -18.500 1.00 37.94 87 GLY A N 1
ATOM 676 C CA . GLY A 1 87 ? 14.023 -57.656 -19.839 1.00 37.94 87 GLY A CA 1
ATOM 677 C C . GLY A 1 87 ? 14.125 -56.184 -20.279 1.00 37.94 87 GLY A C 1
ATOM 678 O O . GLY A 1 87 ? 13.120 -55.582 -20.623 1.00 37.94 87 GLY A O 1
ATOM 679 N N . SER A 1 88 ? 15.365 -55.661 -20.312 1.00 44.44 88 SER A N 1
ATOM 680 C CA . SER A 1 88 ? 15.964 -54.677 -21.258 1.00 44.44 88 SER A CA 1
ATOM 681 C C . SER A 1 88 ? 15.082 -53.536 -21.811 1.00 44.44 88 SER A C 1
ATOM 683 O O . SER A 1 88 ? 14.118 -53.765 -22.527 1.00 44.44 88 SER A O 1
ATOM 685 N N . THR A 1 89 ? 15.424 -52.249 -21.693 1.00 44.19 89 THR A N 1
ATOM 686 C CA . THR A 1 89 ? 16.540 -51.601 -22.413 1.00 44.19 89 THR A CA 1
ATOM 687 C C . THR A 1 89 ? 16.719 -50.190 -21.828 1.00 44.19 89 THR A C 1
ATOM 689 O O . THR A 1 89 ? 15.814 -49.363 -21.913 1.00 44.19 89 THR A O 1
ATOM 692 N N . SER A 1 90 ? 17.856 -49.900 -21.196 1.00 55.16 90 SER A N 1
ATOM 693 C CA . SER A 1 90 ? 18.075 -48.683 -20.388 1.00 55.16 90 SER A CA 1
ATOM 694 C C . SER A 1 90 ? 18.375 -47.406 -21.185 1.00 55.16 90 SER A C 1
ATOM 696 O O . SER A 1 90 ? 18.431 -46.332 -20.599 1.00 55.16 90 SER A O 1
ATOM 698 N N . LYS A 1 91 ? 18.529 -47.476 -22.514 1.00 55.22 91 LYS A N 1
ATOM 699 C CA . LYS A 1 91 ? 18.944 -46.314 -23.321 1.00 55.22 91 LYS A CA 1
ATOM 700 C C . LYS A 1 91 ? 17.796 -45.436 -23.836 1.00 55.22 91 LYS A C 1
ATOM 702 O O . LYS A 1 91 ? 18.027 -44.258 -24.076 1.00 55.22 91 LYS A O 1
ATOM 707 N N . SER A 1 92 ? 16.568 -45.949 -23.980 1.00 54.47 92 SER A N 1
ATOM 708 C CA . SER A 1 92 ? 15.458 -45.127 -24.505 1.00 54.47 92 SER A CA 1
ATOM 709 C C . SER A 1 92 ? 14.828 -44.211 -23.453 1.00 54.47 92 SER A C 1
ATOM 711 O O . SER A 1 92 ? 14.316 -43.151 -23.794 1.00 54.47 92 SER A O 1
ATOM 713 N N . LYS A 1 93 ? 14.913 -44.571 -22.165 1.00 55.66 93 LYS A N 1
ATOM 714 C CA . LYS A 1 93 ? 14.267 -43.814 -21.081 1.00 55.66 93 LYS A 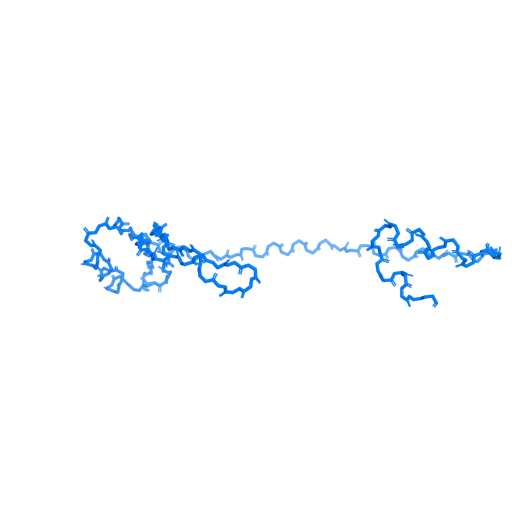CA 1
ATOM 715 C C . LYS A 1 93 ? 14.880 -42.429 -20.857 1.00 55.66 93 LYS A C 1
ATOM 717 O O . LYS A 1 93 ? 14.140 -41.500 -20.562 1.00 55.66 93 LYS A O 1
ATOM 722 N N . VAL A 1 94 ? 16.193 -42.278 -21.046 1.00 57.25 94 VAL A N 1
ATOM 723 C CA . VAL A 1 94 ? 16.890 -40.989 -20.865 1.00 57.25 94 VAL A CA 1
ATOM 724 C C . VAL A 1 94 ? 16.498 -39.991 -21.957 1.00 57.25 94 VAL A C 1
ATOM 726 O O . VAL A 1 94 ? 16.211 -38.835 -21.660 1.00 57.25 94 VAL A O 1
ATOM 729 N N . VAL A 1 95 ? 16.408 -40.449 -23.211 1.00 58.81 95 VAL A N 1
ATOM 730 C CA . VAL A 1 95 ? 16.054 -39.592 -24.356 1.00 58.81 95 VAL A CA 1
ATOM 731 C C . VAL A 1 95 ? 14.622 -39.069 -24.217 1.00 58.81 95 VAL A C 1
ATOM 733 O O . VAL A 1 95 ? 14.381 -37.875 -24.366 1.00 58.81 95 VAL A O 1
ATOM 736 N N . THR A 1 96 ? 13.679 -39.928 -23.819 1.00 58.25 96 THR A N 1
ATOM 737 C CA . THR A 1 96 ? 12.274 -39.525 -23.639 1.00 58.25 96 THR A CA 1
ATOM 738 C C . THR A 1 96 ? 12.043 -38.672 -22.380 1.00 58.25 96 THR A C 1
ATOM 740 O O . THR A 1 96 ? 11.118 -37.862 -22.359 1.00 58.25 96 THR A O 1
ATOM 743 N N . ALA A 1 97 ? 12.865 -38.821 -21.332 1.00 57.84 97 ALA A N 1
ATOM 744 C CA . ALA A 1 97 ? 12.798 -37.981 -20.129 1.00 57.84 97 ALA A CA 1
ATOM 745 C C . ALA A 1 97 ? 13.341 -36.562 -20.380 1.00 57.84 97 ALA A C 1
ATOM 747 O O . ALA A 1 97 ? 12.744 -35.589 -19.915 1.00 57.84 97 ALA A O 1
ATOM 748 N N . ALA A 1 98 ? 14.413 -36.438 -21.173 1.00 58.19 98 ALA A N 1
ATOM 749 C CA . ALA A 1 98 ? 14.966 -35.149 -21.588 1.00 58.19 98 ALA A CA 1
ATOM 750 C C . ALA A 1 98 ? 13.989 -34.358 -22.478 1.00 58.19 98 ALA A C 1
ATOM 752 O O . ALA A 1 98 ? 13.788 -33.167 -22.257 1.00 58.19 98 ALA A O 1
ATOM 753 N N . GLU A 1 99 ? 13.317 -35.022 -23.427 1.00 61.56 99 GLU A N 1
ATOM 754 C CA . GLU A 1 99 ? 12.296 -34.392 -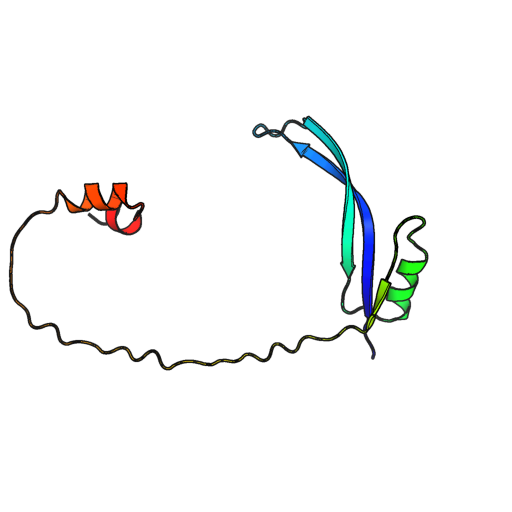24.283 1.00 61.56 99 GLU A CA 1
ATOM 755 C C . GLU A 1 99 ? 11.047 -33.939 -23.508 1.00 61.56 99 GLU A C 1
ATOM 757 O O . GLU A 1 99 ? 10.396 -32.971 -23.895 1.00 61.56 99 GLU A O 1
ATOM 762 N N . ARG A 1 100 ? 10.707 -34.617 -22.403 1.00 64.94 100 ARG A N 1
ATOM 763 C CA . ARG A 1 100 ? 9.536 -34.295 -21.566 1.00 64.94 100 ARG A CA 1
ATOM 764 C C . ARG A 1 100 ? 9.829 -33.332 -20.413 1.00 64.94 100 ARG A C 1
ATOM 766 O O . ARG A 1 100 ? 8.919 -33.034 -19.645 1.00 64.94 100 ARG A O 1
ATOM 773 N N . GLY A 1 101 ? 11.062 -32.835 -20.296 1.00 56.66 101 GLY A N 1
ATOM 774 C CA . GLY A 1 101 ? 11.455 -31.889 -19.245 1.00 56.66 101 GLY A CA 1
ATOM 775 C C . GLY A 1 101 ? 11.452 -32.482 -17.831 1.00 56.66 101 GLY A C 1
ATOM 776 O O . GLY A 1 101 ? 11.454 -31.733 -16.855 1.00 56.66 101 GLY A O 1
ATOM 777 N N . ASP A 1 102 ? 11.456 -33.813 -17.706 1.00 71.00 102 ASP A N 1
ATOM 778 C CA . ASP A 1 102 ? 11.450 -34.508 -16.418 1.00 71.00 102 ASP A CA 1
ATOM 779 C C . ASP A 1 102 ? 12.895 -34.737 -15.944 1.00 71.00 102 ASP A C 1
ATOM 781 O O . ASP A 1 102 ? 13.502 -35.798 -16.120 1.00 71.00 102 ASP A O 1
ATOM 785 N N . LEU A 1 103 ? 13.477 -33.669 -15.387 1.00 60.72 103 LEU A N 1
ATOM 786 C CA . LEU A 1 103 ? 14.877 -33.612 -14.948 1.00 60.72 103 LEU A CA 1
ATOM 787 C C . LEU A 1 103 ? 15.205 -34.644 -13.857 1.00 60.72 103 LEU A C 1
ATOM 789 O O . LEU A 1 103 ? 16.336 -35.121 -13.790 1.00 60.72 103 LEU A O 1
ATOM 793 N N . ALA A 1 104 ? 14.231 -35.021 -13.025 1.00 65.12 104 ALA A N 1
ATOM 794 C CA . ALA A 1 104 ? 14.446 -35.969 -11.933 1.00 65.12 104 ALA A CA 1
ATOM 795 C C . ALA A 1 104 ? 14.748 -37.387 -12.448 1.00 65.12 104 ALA A C 1
ATOM 797 O O . ALA A 1 104 ? 15.624 -38.062 -11.911 1.00 65.12 104 ALA A O 1
ATOM 798 N N . ALA A 1 105 ? 14.075 -37.815 -13.521 1.00 62.41 105 ALA A N 1
ATOM 799 C CA . ALA A 1 105 ? 14.289 -39.124 -14.138 1.00 62.41 105 ALA A CA 1
ATOM 800 C C . ALA A 1 105 ? 15.551 -39.184 -15.022 1.00 62.41 105 ALA A C 1
ATOM 802 O O . ALA A 1 105 ? 16.095 -40.265 -15.241 1.00 62.41 105 ALA A O 1
ATOM 803 N N . ALA A 1 106 ? 16.024 -38.039 -15.528 1.00 58.12 106 ALA A N 1
ATOM 804 C CA . ALA A 1 106 ? 17.229 -37.953 -16.356 1.00 58.12 106 ALA A CA 1
ATOM 805 C C . ALA A 1 106 ? 18.534 -38.053 -15.545 1.00 58.12 106 ALA A C 1
ATOM 807 O O . ALA A 1 106 ? 19.541 -38.523 -16.065 1.00 58.12 106 ALA A O 1
ATOM 808 N N . ILE A 1 107 ? 18.523 -37.615 -14.281 1.00 60.56 107 ILE A N 1
ATOM 809 C CA . ILE A 1 107 ? 19.715 -37.590 -13.415 1.00 60.56 107 ILE A CA 1
ATOM 810 C C . ILE A 1 107 ? 19.918 -38.932 -12.688 1.00 60.56 107 ILE A C 1
ATOM 812 O O . ILE A 1 107 ? 21.028 -39.246 -12.270 1.00 60.56 107 ILE A O 1
ATOM 816 N N . SER A 1 108 ? 18.867 -39.744 -12.537 1.00 59.53 108 SER A N 1
ATOM 817 C CA . SER A 1 108 ? 18.893 -40.970 -11.729 1.00 59.53 108 SER A CA 1
ATOM 818 C C . SER A 1 108 ? 19.217 -42.258 -12.510 1.00 59.53 108 SER A C 1
ATOM 820 O O . SER A 1 108 ? 18.769 -43.328 -12.090 1.00 59.53 108 SER A O 1
ATOM 822 N N . SER A 1 109 ? 19.914 -42.180 -13.653 1.00 51.59 109 SER A N 1
ATOM 823 C CA . SER A 1 109 ? 20.345 -43.361 -14.430 1.00 51.59 109 SER A CA 1
ATOM 824 C C . SER A 1 109 ? 21.766 -43.795 -14.104 1.00 51.59 109 SER A C 1
ATOM 826 O O . SER A 1 109 ? 22.652 -42.918 -14.214 1.00 51.59 109 SER A O 1
#